Protein AF-A0AA35EFG1-F1 (afdb_monomer)

Secondary structure (DSSP, 8-state):
--HHHHHHHHHHHHHH-HHHHHHHHHHHHHHHTTTT-HHHHHHHHHHHHHH--HHHHHHHHHHHHHH--HHHHHHHHHHHHHHHH-

Nearest PDB structures (foldseek):
  7bqn-assembly1_A  TM=3.722E-01  e=9.929E+00  synthetic construct
  6lk8-assembly1_U  TM=2.932E-01  e=4.739E+00  Xenopus laevis

Mean predicted aligned error: 2.88 Å

Structure (mmCIF, N/CA/C/O backbone):
data_AF-A0AA35EFG1-F1
#
_entry.id   AF-A0AA35EFG1-F1
#
loop_
_atom_site.group_PDB
_atom_site.id
_atom_site.type_symbol
_atom_site.label_atom_id
_atom_site.label_alt_id
_atom_site.label_comp_id
_atom_site.label_asym_id
_atom_site.label_entity_id
_atom_site.label_seq_id
_atom_site.pdbx_PDB_ins_code
_atom_site.Cartn_x
_atom_site.Cartn_y
_atom_site.Cartn_z
_atom_site.occupancy
_atom_site.B_iso_or_equiv
_atom_site.auth_seq_id
_atom_site.auth_comp_id
_atom_site.auth_asym_id
_atom_site.auth_atom_id
_atom_site.pdbx_PDB_model_num
ATOM 1 N N . MET A 1 1 ? 5.924 16.739 9.243 1.00 68.88 1 MET A N 1
ATOM 2 C CA . MET A 1 1 ? 6.014 15.911 8.028 1.00 68.88 1 MET A CA 1
ATOM 3 C C . MET A 1 1 ? 5.230 16.620 6.939 1.00 68.88 1 MET A C 1
ATOM 5 O O . MET A 1 1 ? 4.120 17.046 7.234 1.00 68.88 1 MET A O 1
ATOM 9 N N . ASN A 1 2 ? 5.799 16.851 5.753 1.00 88.06 2 ASN A N 1
ATOM 10 C CA . ASN A 1 2 ? 5.030 17.398 4.630 1.00 88.06 2 ASN A CA 1
ATOM 11 C C . ASN A 1 2 ? 4.627 16.221 3.744 1.00 88.06 2 ASN A C 1
ATOM 13 O O . ASN A 1 2 ? 5.355 15.862 2.823 1.00 88.06 2 ASN A O 1
ATOM 17 N N . ILE A 1 3 ? 3.478 15.625 4.066 1.00 90.75 3 ILE A N 1
ATOM 18 C CA . ILE A 1 3 ? 2.973 14.392 3.447 1.00 90.75 3 ILE A CA 1
ATOM 19 C 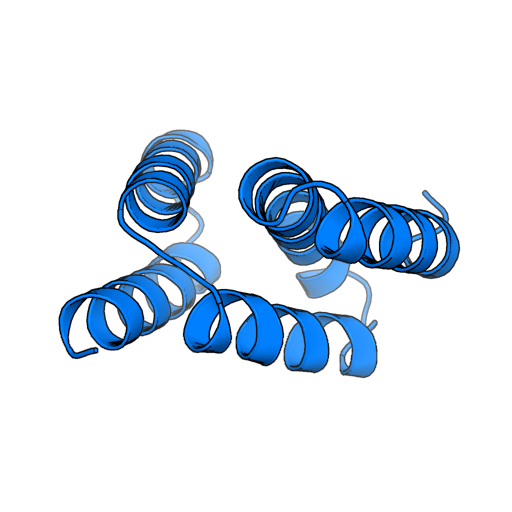C . ILE A 1 3 ? 2.948 14.509 1.923 1.00 90.75 3 ILE A C 1
ATOM 21 O O . ILE A 1 3 ? 3.353 13.586 1.229 1.00 90.75 3 ILE A O 1
ATOM 25 N N . ARG A 1 4 ? 2.559 15.670 1.384 1.00 92.94 4 ARG A N 1
ATOM 26 C CA . ARG A 1 4 ? 2.514 15.890 -0.065 1.00 92.94 4 ARG A CA 1
ATOM 27 C C . ARG A 1 4 ? 3.895 15.904 -0.716 1.00 92.94 4 ARG A C 1
ATOM 29 O O . ARG A 1 4 ? 4.038 15.433 -1.839 1.00 92.94 4 ARG A O 1
ATOM 36 N N . HIS A 1 5 ? 4.902 16.458 -0.043 1.00 93.69 5 HIS A N 1
ATOM 37 C CA . HIS A 1 5 ? 6.270 16.427 -0.556 1.00 93.69 5 HIS A CA 1
ATOM 38 C C . HIS A 1 5 ? 6.801 14.991 -0.600 1.00 93.69 5 HIS A C 1
ATOM 40 O O . HIS A 1 5 ? 7.240 14.553 -1.658 1.00 93.69 5 HIS A O 1
ATOM 46 N N . G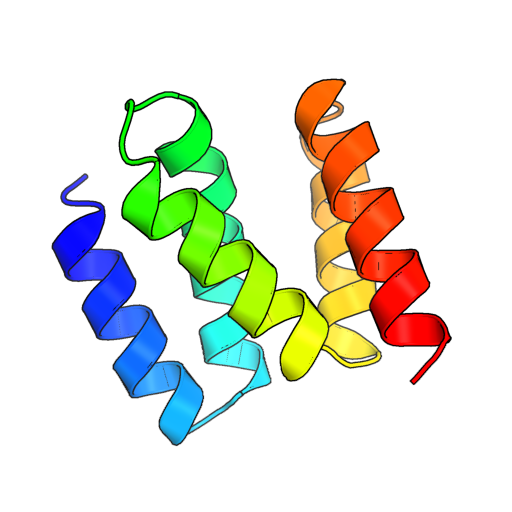LU A 1 6 ? 6.662 14.251 0.501 1.00 94.75 6 GLU A N 1
ATOM 47 C CA . GLU A 1 6 ? 7.106 12.854 0.602 1.00 94.75 6 GLU A CA 1
ATOM 48 C C . GLU A 1 6 ? 6.358 11.947 -0.379 1.00 94.75 6 GLU A C 1
ATOM 50 O O . GLU A 1 6 ? 6.962 11.101 -1.029 1.00 94.75 6 GLU A O 1
ATOM 55 N N . TYR A 1 7 ? 5.057 12.178 -0.561 1.00 95.81 7 TYR A N 1
ATOM 56 C CA . TYR A 1 7 ? 4.251 11.493 -1.567 1.00 95.81 7 TYR A CA 1
ATOM 57 C C . TYR A 1 7 ? 4.802 11.706 -2.980 1.00 95.81 7 TYR A C 1
ATOM 59 O O . TYR A 1 7 ? 4.997 10.742 -3.713 1.00 95.81 7 TYR A O 1
ATOM 67 N N . ASN A 1 8 ? 5.120 12.948 -3.356 1.00 95.50 8 ASN A N 1
ATOM 68 C CA . ASN A 1 8 ? 5.697 13.233 -4.671 1.00 95.50 8 ASN A CA 1
ATOM 69 C C . ASN A 1 8 ? 7.083 12.590 -4.849 1.00 95.50 8 ASN A C 1
ATOM 71 O O . ASN A 1 8 ? 7.404 12.122 -5.939 1.00 95.50 8 ASN A O 1
ATOM 75 N N . GLU A 1 9 ? 7.908 12.548 -3.800 1.00 96.31 9 GLU A N 1
ATOM 76 C CA . GLU A 1 9 ? 9.191 11.837 -3.847 1.00 96.31 9 GLU A CA 1
ATOM 77 C C . GLU A 1 9 ? 8.999 10.327 -4.023 1.00 96.31 9 GLU A C 1
ATOM 79 O O . GLU A 1 9 ? 9.683 9.718 -4.845 1.00 96.31 9 GLU A O 1
ATOM 84 N N . ALA A 1 10 ? 8.036 9.733 -3.316 1.00 97.12 10 ALA A N 1
ATOM 85 C CA . ALA A 1 10 ? 7.702 8.320 -3.446 1.00 97.12 10 ALA A CA 1
ATOM 86 C C . ALA A 1 10 ? 7.168 7.978 -4.848 1.00 97.12 10 ALA A C 1
ATOM 88 O O . ALA A 1 10 ? 7.538 6.942 -5.399 1.00 97.12 10 ALA A O 1
ATOM 89 N N . LEU A 1 11 ? 6.385 8.865 -5.476 1.00 96.69 11 LEU A N 1
ATOM 90 C CA . LEU A 1 11 ? 5.967 8.703 -6.873 1.00 96.69 11 LEU A CA 1
ATOM 91 C C . LEU A 1 11 ? 7.153 8.728 -7.846 1.00 96.69 11 LEU A C 1
ATOM 93 O O . LEU A 1 11 ? 7.223 7.886 -8.736 1.00 96.69 11 LEU A O 1
ATOM 97 N N . ASN A 1 12 ? 8.115 9.636 -7.658 1.00 95.88 12 ASN A N 1
ATOM 98 C CA . ASN A 1 12 ? 9.321 9.657 -8.494 1.00 95.88 12 ASN A CA 1
ATOM 99 C C . ASN A 1 12 ? 10.136 8.362 -8.345 1.00 95.88 12 ASN A C 1
ATOM 101 O O . ASN A 1 12 ? 10.697 7.862 -9.317 1.00 95.88 12 ASN A O 1
ATOM 105 N N . LYS A 1 13 ? 10.204 7.805 -7.128 1.00 95.25 13 LYS A N 1
ATOM 106 C CA . LYS A 1 13 ? 10.856 6.511 -6.888 1.00 95.25 13 LYS A CA 1
ATOM 107 C C . LYS A 1 13 ? 10.106 5.359 -7.534 1.00 95.25 13 LYS A C 1
ATOM 109 O O . LYS A 1 13 ? 10.755 4.491 -8.095 1.00 95.25 13 LYS A O 1
ATOM 114 N N . LEU A 1 14 ? 8.775 5.372 -7.494 1.00 94.44 14 LEU A N 1
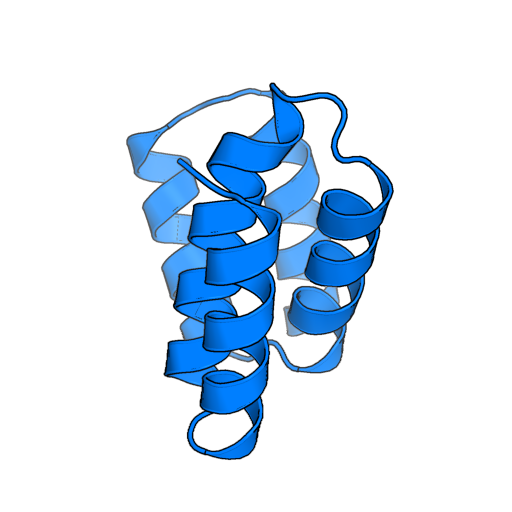ATOM 115 C CA . LEU A 1 14 ? 7.922 4.337 -8.081 1.00 94.44 14 LEU A CA 1
ATOM 116 C C . LEU A 1 14 ? 8.213 4.121 -9.575 1.00 94.44 14 LEU A C 1
ATOM 118 O O . LEU A 1 14 ? 8.164 2.988 -10.048 1.00 94.44 14 LEU A O 1
ATOM 122 N N . GLU A 1 15 ? 8.555 5.187 -10.306 1.00 91.00 15 GLU A N 1
ATOM 123 C CA . GLU A 1 15 ? 8.956 5.104 -11.718 1.00 91.00 15 GLU A CA 1
ATOM 124 C C . GLU A 1 15 ? 10.309 4.401 -11.926 1.00 91.00 15 GLU A C 1
ATOM 126 O O . GLU A 1 15 ? 10.530 3.784 -12.969 1.00 91.00 15 GLU A O 1
ATOM 131 N N . ALA A 1 16 ? 11.217 4.491 -10.951 1.00 93.62 16 ALA A N 1
ATOM 132 C CA . ALA A 1 16 ? 12.555 3.906 -11.017 1.00 93.62 16 ALA A CA 1
ATOM 133 C C . ALA A 1 16 ? 12.615 2.488 -10.423 1.00 93.62 16 ALA A C 1
ATOM 135 O O . ALA A 1 16 ? 13.252 1.603 -10.995 1.00 93.62 16 ALA A O 1
ATOM 136 N N . ASP A 1 17 ? 11.953 2.281 -9.286 1.00 95.56 17 ASP A N 1
ATOM 137 C CA . ASP A 1 17 ? 11.824 1.022 -8.561 1.00 95.56 17 ASP A CA 1
ATOM 138 C C . ASP A 1 17 ? 10.433 0.953 -7.919 1.00 95.56 17 ASP A C 1
ATOM 140 O O . ASP A 1 17 ? 10.124 1.634 -6.935 1.00 95.56 17 ASP A O 1
ATOM 144 N N . VAL A 1 18 ? 9.589 0.092 -8.487 1.00 94.69 18 VAL A N 1
ATOM 145 C CA . VAL A 1 18 ? 8.204 -0.079 -8.043 1.00 94.69 18 VAL A CA 1
ATOM 146 C C . VAL A 1 18 ? 8.139 -0.525 -6.581 1.00 94.69 18 VAL A C 1
ATOM 148 O O . VAL A 1 18 ? 7.296 -0.040 -5.832 1.00 94.69 18 VAL A O 1
ATOM 151 N N . ASN A 1 19 ? 9.021 -1.425 -6.143 1.00 94.94 19 ASN A N 1
ATOM 152 C CA . ASN A 1 19 ? 8.957 -1.967 -4.788 1.00 94.94 19 ASN A CA 1
ATOM 153 C C . ASN A 1 19 ? 9.379 -0.921 -3.750 1.00 94.94 19 ASN A C 1
ATOM 155 O O . ASN A 1 19 ? 8.716 -0.795 -2.717 1.00 94.94 19 ASN A O 1
ATOM 159 N N . ASP A 1 20 ? 10.440 -0.158 -4.025 1.00 95.62 20 ASP A N 1
ATOM 160 C CA . ASP A 1 20 ? 10.883 0.923 -3.133 1.00 95.62 20 ASP A CA 1
ATOM 161 C C . ASP A 1 20 ? 9.832 2.043 -3.063 1.00 95.62 20 ASP A C 1
ATOM 163 O O . ASP A 1 20 ? 9.420 2.4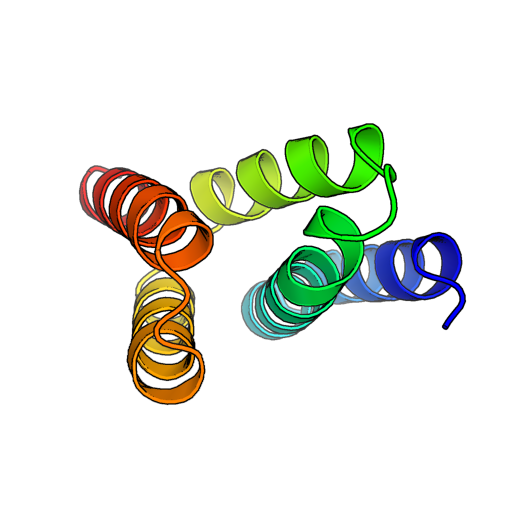57 -1.977 1.00 95.62 20 ASP A O 1
ATOM 167 N N . GLY A 1 21 ? 9.298 2.458 -4.219 1.00 97.19 21 GLY A N 1
ATOM 168 C CA . GLY A 1 21 ? 8.235 3.460 -4.292 1.00 97.19 21 GLY A CA 1
ATOM 169 C C . GLY A 1 21 ? 6.973 3.046 -3.531 1.00 97.19 21 GLY A C 1
ATOM 170 O O . GLY A 1 21 ? 6.482 3.805 -2.696 1.00 97.19 21 GLY A O 1
ATOM 171 N N . LEU A 1 22 ? 6.468 1.824 -3.747 1.00 97.81 22 LEU A N 1
ATOM 172 C CA . LEU A 1 22 ? 5.290 1.313 -3.032 1.00 97.81 22 LEU A CA 1
ATOM 173 C C . LEU A 1 22 ? 5.525 1.211 -1.522 1.00 97.81 22 LEU A C 1
ATOM 175 O O . LEU A 1 22 ? 4.625 1.519 -0.743 1.00 97.81 22 LEU A O 1
ATOM 179 N N . THR A 1 23 ? 6.724 0.811 -1.102 1.00 97.31 23 THR A N 1
ATOM 180 C CA . THR A 1 23 ? 7.103 0.743 0.316 1.00 97.31 23 THR A CA 1
ATOM 181 C C . THR A 1 23 ? 6.971 2.114 0.976 1.00 97.31 23 THR A C 1
ATOM 183 O O . THR A 1 23 ? 6.358 2.241 2.039 1.00 97.31 23 THR A O 1
ATOM 186 N N . ASP A 1 24 ? 7.494 3.158 0.335 1.00 97.12 24 ASP A N 1
ATOM 187 C CA . ASP A 1 24 ? 7.399 4.520 0.852 1.00 97.12 24 ASP A CA 1
ATOM 188 C C . ASP A 1 24 ? 5.963 5.059 0.810 1.00 97.12 24 ASP A C 1
ATOM 190 O O . ASP A 1 24 ? 5.509 5.638 1.799 1.00 97.12 24 ASP A O 1
ATOM 194 N N . LEU A 1 25 ? 5.199 4.782 -0.252 1.00 97.69 25 LEU A N 1
ATOM 195 C CA . LEU A 1 25 ? 3.776 5.133 -0.311 1.00 97.69 25 LEU A CA 1
ATOM 196 C C . LEU A 1 25 ? 2.984 4.491 0.838 1.00 97.69 25 LEU A C 1
ATOM 198 O O . LEU A 1 25 ? 2.209 5.175 1.499 1.00 97.69 25 LEU A O 1
ATOM 202 N N . ILE A 1 26 ? 3.208 3.213 1.150 1.00 97.25 26 ILE A N 1
ATOM 203 C CA . ILE A 1 26 ? 2.516 2.531 2.256 1.00 97.25 26 ILE A CA 1
ATOM 204 C C . ILE A 1 26 ? 2.870 3.160 3.617 1.00 97.25 26 ILE A C 1
ATOM 206 O O . ILE A 1 26 ? 1.992 3.326 4.471 1.00 97.25 26 ILE A O 1
ATOM 210 N N . LYS A 1 27 ? 4.131 3.557 3.840 1.00 95.25 27 LYS A N 1
ATOM 211 C CA . LYS A 1 27 ? 4.520 4.281 5.066 1.00 95.25 27 LYS A CA 1
ATOM 212 C C . LYS A 1 27 ? 3.804 5.624 5.167 1.00 95.25 27 LYS A C 1
ATOM 214 O O . LYS A 1 27 ? 3.304 5.961 6.239 1.00 95.25 27 LYS A O 1
ATOM 219 N N . ILE A 1 28 ? 3.733 6.360 4.058 1.00 95.81 28 ILE A N 1
ATOM 220 C CA . ILE A 1 28 ? 3.030 7.644 3.979 1.00 95.81 28 ILE A CA 1
ATOM 221 C C . ILE A 1 28 ? 1.544 7.444 4.272 1.00 95.81 28 ILE A C 1
ATOM 223 O O . ILE A 1 28 ? 0.992 8.180 5.086 1.00 95.81 28 ILE A O 1
ATOM 227 N N . TYR A 1 29 ? 0.917 6.413 3.699 1.00 95.81 29 TYR A N 1
ATOM 228 C CA . TYR A 1 29 ? -0.480 6.062 3.963 1.00 95.81 29 TYR A CA 1
ATOM 229 C C . TYR A 1 29 ? -0.741 5.892 5.459 1.00 95.81 29 TYR A C 1
ATOM 231 O O . TYR A 1 29 ? -1.668 6.489 5.996 1.00 95.81 29 TYR A O 1
ATOM 239 N N . CYS A 1 30 ? 0.129 5.160 6.160 1.00 93.06 30 CYS A N 1
ATOM 240 C CA . CYS A 1 30 ? 0.002 4.937 7.602 1.00 93.06 30 CYS A CA 1
ATOM 241 C C . CYS A 1 30 ? 0.044 6.218 8.451 1.00 93.06 30 CYS A C 1
ATOM 243 O O . CYS A 1 30 ? -0.287 6.145 9.631 1.00 93.06 30 CYS A O 1
ATOM 245 N N . VAL A 1 31 ? 0.512 7.343 7.904 1.00 91.75 31 VAL A N 1
ATOM 246 C CA . VAL A 1 31 ? 0.505 8.652 8.574 1.00 91.75 31 VAL A CA 1
ATOM 247 C C . VAL A 1 31 ? -0.627 9.535 8.045 1.00 91.75 31 VAL A C 1
ATOM 249 O O . VAL A 1 31 ? -1.242 10.269 8.812 1.00 91.75 31 VAL A O 1
ATOM 252 N N . ALA A 1 32 ? -0.919 9.449 6.746 1.00 91.81 32 ALA A N 1
ATOM 253 C CA . ALA A 1 32 ? -1.911 10.277 6.069 1.00 91.81 32 ALA A CA 1
ATOM 254 C C . ALA A 1 32 ? -3.359 9.968 6.485 1.00 91.81 32 ALA A C 1
ATOM 256 O O . ALA A 1 32 ? -4.210 10.857 6.470 1.00 91.81 32 ALA A O 1
ATOM 257 N N . ILE A 1 33 ? -3.638 8.731 6.914 1.00 90.94 33 ILE A N 1
ATOM 258 C CA . ILE A 1 33 ? -4.968 8.341 7.413 1.00 90.94 33 ILE A CA 1
ATOM 259 C C . ILE A 1 33 ? -5.418 9.161 8.632 1.00 90.94 33 ILE A C 1
ATOM 261 O O . ILE A 1 33 ? -6.614 9.361 8.825 1.00 90.94 33 ILE A O 1
ATOM 265 N N . ASP A 1 34 ? -4.472 9.691 9.412 1.00 86.44 34 ASP A N 1
ATOM 266 C CA . ASP A 1 34 ? -4.753 10.497 10.602 1.00 86.44 34 ASP A CA 1
ATOM 267 C C . ASP A 1 34 ? -4.789 12.012 10.308 1.00 86.44 34 ASP A C 1
ATOM 269 O O . ASP A 1 34 ? -5.113 12.806 11.195 1.00 86.44 34 ASP A O 1
ATOM 273 N N . SER A 1 35 ? -4.454 12.449 9.084 1.00 79.75 35 SER A N 1
ATOM 274 C CA . SER A 1 35 ? -4.195 13.864 8.758 1.00 79.75 35 SER A CA 1
ATOM 275 C C . SER A 1 35 ? -5.218 14.540 7.834 1.00 79.75 35 SER A C 1
ATOM 277 O O . SER A 1 35 ? -5.000 15.682 7.438 1.00 79.75 35 SER A O 1
ATOM 279 N N . PHE A 1 36 ? -6.357 13.901 7.538 1.00 75.38 36 PHE A N 1
ATOM 280 C CA . PHE A 1 36 ? -7.389 14.385 6.595 1.00 75.38 36 PHE A CA 1
ATOM 281 C C . PHE A 1 36 ? -6.914 14.553 5.133 1.00 75.38 36 PHE A C 1
ATOM 283 O O . PHE A 1 36 ? -7.641 15.129 4.319 1.00 75.38 36 PHE A O 1
ATOM 290 N N . ASP A 1 37 ? -5.744 14.022 4.763 1.00 83.81 37 ASP A N 1
ATOM 291 C CA . ASP A 1 37 ? -5.207 14.032 3.392 1.00 83.81 37 ASP A CA 1
ATOM 292 C C . ASP A 1 37 ? -5.844 12.922 2.529 1.00 83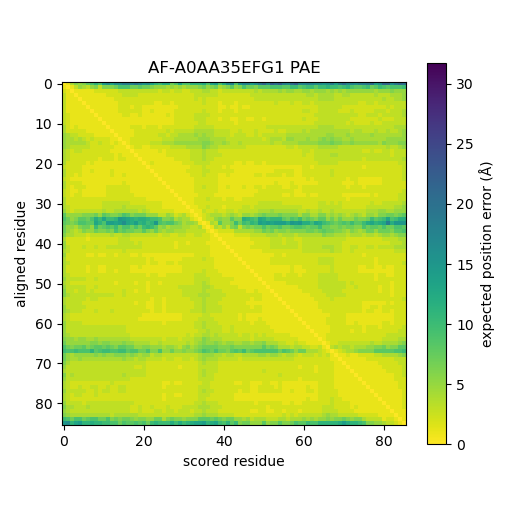.81 37 ASP A C 1
ATOM 294 O O . ASP A 1 37 ? -5.164 12.060 1.968 1.00 83.81 37 ASP A O 1
ATOM 298 N N . ASN A 1 38 ? -7.178 12.922 2.444 1.00 86.19 38 ASN A N 1
ATOM 299 C CA . ASN A 1 38 ? -7.949 11.838 1.825 1.00 86.19 38 ASN A CA 1
ATOM 300 C C . ASN A 1 38 ? -7.582 11.605 0.350 1.00 86.19 38 ASN A C 1
ATOM 302 O O . ASN A 1 38 ? -7.591 10.467 -0.103 1.00 86.19 38 ASN A O 1
ATOM 306 N N . ASP A 1 39 ? -7.209 12.652 -0.395 1.00 91.62 39 ASP A N 1
ATOM 307 C CA . ASP A 1 39 ? -6.807 12.513 -1.799 1.00 91.62 39 ASP A CA 1
ATOM 308 C C . ASP A 1 39 ? -5.506 11.712 -1.959 1.00 91.62 39 ASP A C 1
ATOM 310 O O . ASP A 1 39 ? -5.360 10.941 -2.907 1.00 91.62 39 ASP A O 1
ATOM 314 N N . ILE A 1 40 ? -4.574 11.859 -1.014 1.00 93.31 40 ILE A N 1
ATOM 315 C CA . ILE A 1 40 ? -3.321 11.099 -0.982 1.00 93.31 40 ILE A CA 1
ATOM 316 C C . ILE A 1 40 ? -3.585 9.660 -0.524 1.00 93.31 40 ILE A C 1
ATOM 318 O O . ILE A 1 40 ? -3.074 8.726 -1.139 1.00 93.31 40 ILE A O 1
ATOM 322 N N . VAL A 1 41 ? -4.404 9.479 0.517 1.00 94.31 41 VAL A N 1
ATOM 323 C CA . VAL A 1 41 ? -4.809 8.162 1.043 1.00 94.31 41 VAL A CA 1
ATOM 324 C C . VAL A 1 41 ? -5.454 7.313 -0.057 1.00 94.31 41 VAL A C 1
ATOM 326 O O . VAL A 1 41 ? -4.983 6.207 -0.329 1.00 94.31 41 VAL A O 1
ATOM 329 N N . ASP A 1 42 ? -6.464 7.858 -0.740 1.00 94.12 42 ASP A N 1
ATOM 330 C CA . ASP A 1 42 ? -7.182 7.164 -1.813 1.00 94.12 42 ASP A CA 1
ATOM 331 C C . ASP A 1 42 ? -6.252 6.829 -2.988 1.00 94.12 42 ASP A C 1
ATOM 333 O O . ASP A 1 42 ? -6.291 5.725 -3.533 1.00 94.12 42 ASP A O 1
ATOM 337 N N . SER A 1 43 ? -5.369 7.760 -3.360 1.00 95.88 43 SER A N 1
ATOM 338 C CA . SER A 1 43 ? -4.411 7.553 -4.448 1.00 95.88 43 SER A CA 1
ATOM 339 C C . SER A 1 43 ? -3.421 6.425 -4.144 1.00 95.88 43 SER A C 1
ATOM 341 O O . SER A 1 43 ? -3.166 5.569 -4.992 1.00 95.88 43 SER A O 1
ATOM 343 N N . ILE A 1 44 ? -2.886 6.370 -2.919 1.00 97.06 44 ILE A N 1
ATOM 344 C CA . ILE A 1 44 ? -1.938 5.320 -2.522 1.00 97.06 44 ILE A CA 1
ATOM 345 C C . ILE A 1 44 ? -2.595 3.940 -2.584 1.00 97.06 44 ILE A C 1
ATOM 347 O O . ILE A 1 44 ? -1.969 3.005 -3.085 1.00 97.06 44 ILE A O 1
ATOM 351 N N . ALA A 1 45 ? -3.845 3.814 -2.128 1.00 96.12 45 ALA A N 1
ATOM 352 C CA . ALA A 1 45 ? -4.575 2.551 -2.202 1.00 96.12 45 ALA A CA 1
ATOM 353 C C . ALA A 1 45 ? -4.618 2.020 -3.645 1.00 96.12 45 ALA A C 1
ATOM 355 O O . ALA A 1 45 ? -4.331 0.845 -3.872 1.00 96.12 45 ALA A O 1
ATOM 356 N N . LEU A 1 46 ? -4.875 2.900 -4.623 1.00 96.31 46 LEU A N 1
ATOM 357 C CA . LEU A 1 46 ? -4.884 2.543 -6.044 1.00 96.31 46 LEU A CA 1
ATOM 358 C C . LEU A 1 46 ? -3.507 2.096 -6.547 1.00 96.31 46 LEU A C 1
ATOM 360 O O . LEU A 1 46 ? -3.418 1.081 -7.230 1.00 96.31 46 LEU A O 1
ATOM 364 N N . TYR A 1 47 ? -2.425 2.802 -6.204 1.00 97.25 47 TYR A N 1
ATOM 365 C CA . TYR A 1 47 ? -1.077 2.387 -6.614 1.00 97.25 47 TYR A CA 1
ATOM 366 C C . TYR A 1 47 ? -0.690 1.026 -6.033 1.00 97.25 47 TYR A C 1
ATOM 368 O O . TYR A 1 47 ? -0.138 0.181 -6.739 1.00 97.25 47 TYR A O 1
ATOM 376 N N . VAL A 1 48 ? -0.992 0.796 -4.754 1.00 97.19 48 VAL A N 1
ATOM 377 C CA . VAL A 1 48 ? -0.638 -0.447 -4.060 1.00 97.19 48 VAL A CA 1
ATOM 378 C C . VAL A 1 48 ? -1.404 -1.635 -4.627 1.00 97.19 48 VAL A C 1
ATOM 380 O O . VAL A 1 48 ? -0.802 -2.683 -4.848 1.00 97.19 48 VAL A O 1
ATOM 383 N N . THR A 1 49 ? -2.701 -1.501 -4.900 1.00 96.12 49 THR A N 1
ATOM 384 C CA . THR A 1 49 ? -3.474 -2.600 -5.495 1.00 96.12 49 THR A CA 1
ATOM 385 C C . THR A 1 49 ? -3.195 -2.758 -6.989 1.00 96.12 49 THR A C 1
ATOM 387 O O . THR A 1 49 ? -3.263 -3.875 -7.519 1.00 96.12 49 THR A O 1
ATOM 390 N N . ASP A 1 50 ? -2.818 -1.680 -7.690 1.00 95.69 50 ASP A N 1
ATOM 391 C CA . ASP A 1 50 ? -2.545 -1.771 -9.119 1.00 95.69 50 ASP A CA 1
ATOM 392 C C . ASP A 1 50 ? -1.154 -2.350 -9.443 1.00 95.69 50 ASP A C 1
ATOM 394 O O . ASP A 1 50 ? -0.999 -3.196 -10.326 1.00 95.69 50 ASP A O 1
ATOM 398 N N . MET A 1 51 ? -0.135 -1.942 -8.693 1.00 96.69 51 MET A N 1
ATOM 399 C CA . MET A 1 51 ? 1.260 -2.297 -8.973 1.00 96.69 51 MET A CA 1
ATOM 400 C C . MET A 1 51 ? 1.847 -3.288 -7.963 1.00 96.69 51 MET A C 1
ATOM 402 O O . MET A 1 51 ? 2.958 -3.784 -8.159 1.00 96.69 51 MET A O 1
ATOM 406 N N . GLY A 1 52 ? 1.120 -3.576 -6.881 1.00 96.44 52 GLY A N 1
ATOM 407 C CA . GLY A 1 52 ? 1.576 -4.451 -5.813 1.00 96.44 52 GLY A CA 1
ATOM 408 C C . GLY A 1 52 ? 1.844 -5.874 -6.282 1.00 96.44 52 GLY A C 1
ATOM 409 O O . GLY A 1 52 ? 1.143 -6.435 -7.123 1.00 96.44 52 GLY A O 1
ATOM 410 N N . ASN A 1 53 ? 2.871 -6.477 -5.696 1.00 95.88 53 ASN A N 1
ATOM 411 C CA . ASN A 1 53 ? 3.291 -7.837 -6.003 1.00 95.88 53 ASN A CA 1
ATOM 412 C C . ASN A 1 53 ? 3.553 -8.633 -4.711 1.00 95.88 53 ASN A C 1
ATOM 414 O O . ASN A 1 53 ? 3.132 -8.259 -3.611 1.00 95.88 53 ASN A O 1
ATOM 418 N N . LYS A 1 54 ? 4.254 -9.765 -4.834 1.00 96.06 54 LYS A N 1
ATOM 419 C CA . LYS A 1 54 ? 4.605 -10.617 -3.693 1.00 96.06 54 LYS A CA 1
ATOM 420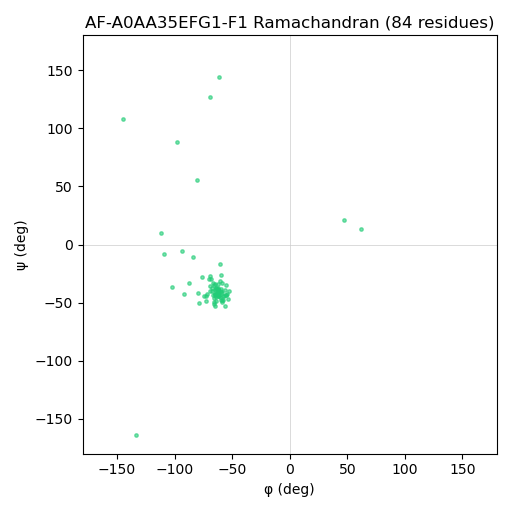 C C . LYS A 1 54 ? 5.382 -9.868 -2.602 1.00 96.06 54 LYS A C 1
ATOM 422 O O . LYS A 1 54 ? 5.118 -10.134 -1.431 1.00 96.06 54 LYS A O 1
ATOM 427 N N . ASP A 1 55 ? 6.301 -8.977 -2.961 1.00 96.38 55 ASP A N 1
ATOM 428 C CA . ASP A 1 55 ? 7.125 -8.229 -2.007 1.00 96.38 55 ASP A CA 1
ATOM 429 C C . ASP A 1 55 ? 6.287 -7.166 -1.296 1.00 96.38 55 ASP A C 1
ATOM 431 O O . ASP A 1 55 ? 6.290 -7.102 -0.069 1.00 96.38 55 ASP A O 1
ATOM 435 N N . THR A 1 56 ? 5.452 -6.432 -2.041 1.00 96.62 56 THR A N 1
ATOM 436 C CA . THR A 1 56 ? 4.471 -5.494 -1.466 1.00 96.62 56 THR A CA 1
ATOM 437 C C . THR A 1 56 ? 3.557 -6.192 -0.461 1.00 96.62 56 THR A C 1
ATOM 439 O O . THR A 1 56 ? 3.308 -5.685 0.630 1.00 96.62 56 THR A O 1
ATOM 442 N N . ARG A 1 57 ? 3.083 -7.398 -0.796 1.00 96.50 57 ARG A N 1
ATOM 443 C CA . ARG A 1 57 ? 2.252 -8.207 0.099 1.00 96.50 57 ARG A CA 1
ATOM 444 C C . ARG A 1 57 ? 2.980 -8.563 1.394 1.00 96.50 57 ARG A C 1
ATOM 446 O O . ARG A 1 57 ? 2.369 -8.489 2.457 1.00 96.50 57 ARG A O 1
ATOM 453 N N . LEU A 1 58 ? 4.240 -8.992 1.306 1.00 96.81 58 LEU A N 1
ATOM 454 C CA . LEU A 1 58 ? 5.043 -9.316 2.488 1.00 96.81 58 LEU A CA 1
ATOM 455 C C . LEU A 1 58 ? 5.223 -8.075 3.367 1.00 96.81 58 LEU A C 1
ATOM 457 O O . LEU A 1 58 ? 4.993 -8.150 4.569 1.00 96.81 58 LEU A O 1
ATOM 461 N N . TYR A 1 59 ? 5.505 -6.927 2.755 1.00 97.50 59 TYR A N 1
ATOM 462 C CA . TYR A 1 59 ? 5.665 -5.672 3.479 1.00 97.50 59 TYR A CA 1
ATOM 463 C C . TYR A 1 59 ? 4.378 -5.219 4.194 1.00 97.50 59 TYR A C 1
ATOM 465 O O . TYR A 1 59 ? 4.406 -4.834 5.362 1.00 97.50 59 TYR A O 1
ATOM 473 N N . LEU A 1 60 ? 3.215 -5.340 3.544 1.00 96.94 60 LEU A N 1
ATOM 474 C CA . LEU A 1 60 ? 1.920 -5.074 4.186 1.00 96.94 60 LEU A CA 1
ATOM 475 C C . LEU A 1 60 ? 1.699 -5.987 5.403 1.00 96.94 60 LEU A C 1
ATOM 477 O O . LEU A 1 60 ? 1.228 -5.525 6.441 1.00 96.94 60 LEU A O 1
ATOM 481 N N . GLN A 1 61 ? 2.058 -7.271 5.301 1.00 96.19 61 GLN A N 1
ATOM 482 C CA . GLN A 1 61 ? 1.956 -8.217 6.417 1.00 96.19 61 GLN A CA 1
ATOM 483 C C . GLN A 1 61 ? 2.884 -7.843 7.580 1.00 96.19 61 GLN A C 1
ATOM 485 O O . GLN A 1 61 ? 2.463 -7.948 8.731 1.00 96.19 61 GLN A O 1
ATOM 490 N N . GLU A 1 62 ? 4.102 -7.377 7.299 1.00 96.00 62 GLU A N 1
ATOM 491 C CA . GLU A 1 62 ? 5.032 -6.879 8.321 1.00 96.00 62 GLU A CA 1
ATOM 492 C C . GLU A 1 62 ? 4.430 -5.696 9.090 1.00 96.00 62 GLU A C 1
ATOM 494 O O . GLU A 1 62 ? 4.373 -5.728 10.319 1.00 96.00 62 GLU A O 1
ATOM 499 N N . ILE A 1 63 ? 3.861 -4.709 8.391 1.00 94.62 63 ILE A N 1
ATOM 500 C CA . ILE A 1 63 ? 3.227 -3.557 9.051 1.00 94.62 63 ILE A CA 1
ATOM 501 C C . ILE A 1 63 ? 2.034 -3.979 9.915 1.00 94.62 63 ILE A C 1
ATOM 503 O O . ILE A 1 63 ? 1.845 -3.445 11.012 1.00 94.62 63 ILE A O 1
ATOM 507 N N . LEU A 1 64 ? 1.223 -4.937 9.454 1.00 94.19 64 LEU A N 1
ATOM 508 C CA . LEU A 1 64 ? 0.089 -5.433 10.237 1.00 94.19 64 LEU A CA 1
ATOM 509 C C . LEU A 1 64 ? 0.520 -6.087 11.554 1.00 94.19 64 LEU A C 1
ATOM 511 O O . LEU A 1 64 ? -0.189 -5.955 12.553 1.00 94.19 64 LEU A O 1
ATOM 515 N N . LEU A 1 65 ? 1.677 -6.754 11.571 1.00 92.88 65 LEU A N 1
ATOM 516 C CA . LEU A 1 65 ? 2.247 -7.330 12.790 1.00 92.88 65 LEU A CA 1
ATOM 517 C C . LEU A 1 65 ? 2.727 -6.246 13.767 1.00 92.88 65 LEU A C 1
ATOM 519 O O . LEU A 1 65 ? 2.580 -6.417 14.979 1.00 92.88 65 LEU A O 1
ATOM 523 N N . GLU A 1 66 ? 3.262 -5.136 13.252 1.00 92.06 66 GLU A N 1
ATOM 524 C CA . GLU A 1 66 ? 3.806 -4.037 14.057 1.00 92.06 66 GLU A CA 1
ATOM 525 C C . GLU A 1 66 ? 2.735 -3.104 14.633 1.00 92.06 66 GLU A C 1
ATOM 527 O O . GLU A 1 66 ? 2.755 -2.805 15.827 1.00 92.06 66 GLU A O 1
ATOM 532 N N . LYS A 1 67 ? 1.811 -2.612 13.797 1.00 85.94 67 LYS A N 1
ATOM 533 C CA . LYS A 1 67 ? 0.873 -1.548 14.194 1.00 85.94 67 LYS A CA 1
ATOM 534 C C . LYS A 1 67 ? -0.400 -2.071 14.856 1.00 85.94 67 LYS A C 1
ATOM 536 O O . LYS A 1 67 ? -0.938 -1.380 15.714 1.00 85.94 67 LYS A O 1
ATOM 541 N N . GLN A 1 68 ? -0.893 -3.249 14.456 1.00 81.12 68 GLN A N 1
ATOM 542 C CA . GLN A 1 68 ? -2.158 -3.854 14.926 1.00 81.12 68 GLN A CA 1
ATOM 543 C C . GLN A 1 68 ? -3.380 -2.907 14.936 1.00 81.12 68 GLN A C 1
ATOM 545 O O . GLN A 1 68 ? -4.366 -3.161 15.628 1.00 81.12 68 GLN A O 1
ATOM 550 N N . ASP A 1 69 ? -3.339 -1.824 14.159 1.00 91.38 69 ASP A N 1
ATOM 551 C CA . ASP A 1 69 ? -4.436 -0.871 14.060 1.00 91.38 69 ASP A CA 1
ATOM 552 C C . ASP A 1 69 ? -5.634 -1.521 13.333 1.00 91.38 69 ASP A C 1
ATOM 554 O O . ASP A 1 69 ? -5.456 -2.045 12.228 1.00 91.38 69 ASP A O 1
ATOM 558 N N . PRO A 1 70 ? -6.856 -1.518 13.904 1.00 92.75 70 PRO A N 1
ATOM 559 C CA . PRO A 1 70 ? -8.000 -2.210 13.309 1.00 92.75 70 PRO A CA 1
ATOM 560 C C . PRO A 1 70 ? -8.388 -1.710 11.914 1.00 92.75 70 PRO A C 1
ATOM 562 O O . PRO A 1 70 ? -8.885 -2.495 11.102 1.00 92.75 70 PRO A O 1
ATOM 565 N N . TYR A 1 71 ? -8.185 -0.420 11.633 1.00 92.06 71 TYR A N 1
ATOM 566 C CA . TYR A 1 71 ? -8.479 0.155 10.326 1.00 92.06 71 TYR A CA 1
ATOM 567 C C . TYR A 1 71 ? -7.448 -0.317 9.297 1.00 92.06 71 TYR A C 1
ATOM 569 O O . TYR A 1 71 ? -7.836 -0.868 8.265 1.00 92.06 71 TYR A O 1
ATOM 577 N N . LEU A 1 72 ? -6.153 -0.230 9.618 1.00 94.00 72 LEU A N 1
ATOM 578 C CA . LEU A 1 72 ? -5.081 -0.751 8.763 1.00 94.00 72 LEU A CA 1
ATOM 579 C C . LEU A 1 72 ? -5.220 -2.256 8.525 1.00 94.00 72 LEU A C 1
ATOM 581 O O . LEU A 1 72 ? -5.069 -2.712 7.396 1.00 94.00 72 LEU A O 1
ATOM 585 N N . VAL A 1 73 ? -5.575 -3.032 9.555 1.00 94.69 73 VAL A N 1
ATOM 586 C CA . VAL A 1 73 ? -5.850 -4.473 9.431 1.00 94.69 73 VAL A CA 1
A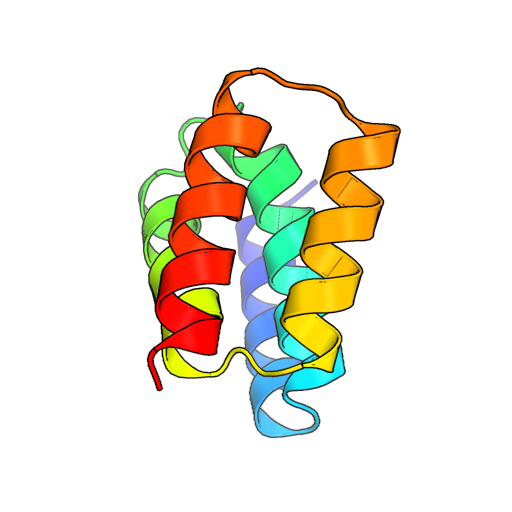TOM 587 C C . VAL A 1 73 ? -6.950 -4.733 8.412 1.00 94.69 73 VAL A C 1
ATOM 589 O O . VAL A 1 73 ? -6.810 -5.637 7.588 1.00 94.69 73 VAL A O 1
ATOM 592 N N . LYS A 1 74 ? -8.041 -3.968 8.439 1.00 95.25 74 LYS A N 1
ATOM 593 C CA . LYS A 1 74 ? -9.123 -4.128 7.466 1.00 95.25 74 LYS A CA 1
ATOM 594 C C . LYS A 1 74 ? -8.659 -3.764 6.051 1.00 95.25 74 LYS A C 1
ATOM 596 O O . LYS A 1 74 ? -8.849 -4.568 5.139 1.00 95.25 74 LYS A O 1
ATOM 601 N N . GLU A 1 75 ? -8.055 -2.591 5.881 1.00 95.50 75 GLU A N 1
ATOM 602 C CA . GLU A 1 75 ? -7.645 -2.075 4.569 1.00 95.50 75 GLU A CA 1
ATOM 603 C C . GLU A 1 75 ? -6.559 -2.940 3.928 1.00 95.50 75 GLU A C 1
ATOM 605 O O . GLU A 1 75 ? -6.743 -3.464 2.829 1.00 95.50 75 GLU A O 1
ATOM 610 N N . PHE A 1 76 ? -5.459 -3.202 4.635 1.00 96.81 76 PHE A N 1
ATOM 611 C CA . PHE A 1 76 ? -4.330 -3.931 4.059 1.00 96.81 76 PHE A CA 1
ATOM 612 C C . PHE A 1 76 ? -4.681 -5.386 3.753 1.00 96.81 76 PHE A C 1
ATOM 614 O O . PHE A 1 76 ? -4.206 -5.920 2.755 1.00 96.81 76 PHE A O 1
ATOM 621 N N . ASN A 1 77 ? -5.552 -6.035 4.535 1.00 96.75 77 ASN A N 1
ATOM 622 C CA . ASN A 1 77 ? -6.047 -7.364 4.164 1.00 96.75 77 ASN A CA 1
ATOM 623 C C . ASN A 1 77 ? -6.885 -7.333 2.876 1.00 96.75 77 ASN A C 1
ATOM 625 O O . ASN A 1 77 ? -6.832 -8.291 2.100 1.00 96.75 77 ASN A O 1
ATOM 629 N N . SER A 1 78 ? -7.633 -6.251 2.626 1.00 97.06 78 SER A N 1
ATOM 630 C CA . SER A 1 78 ? -8.339 -6.061 1.355 1.00 97.06 78 SER A CA 1
ATOM 631 C C . SER A 1 78 ? -7.347 -5.940 0.199 1.00 97.06 78 SER A C 1
ATOM 633 O O . SER A 1 78 ? -7.454 -6.680 -0.778 1.00 97.06 78 SER A O 1
ATOM 635 N N . TRP A 1 79 ? -6.321 -5.099 0.340 1.00 97.62 79 TRP A N 1
ATOM 636 C C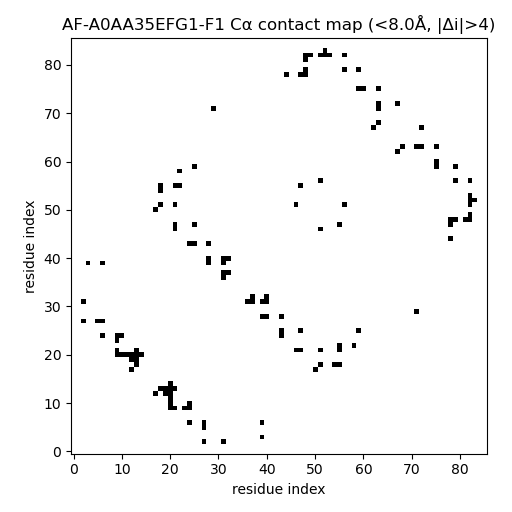A . TRP A 1 79 ? -5.313 -4.903 -0.706 1.00 97.62 79 TRP A CA 1
ATOM 637 C C . TRP A 1 79 ? -4.493 -6.166 -0.972 1.00 97.62 79 TRP A C 1
ATOM 639 O O . TRP A 1 79 ?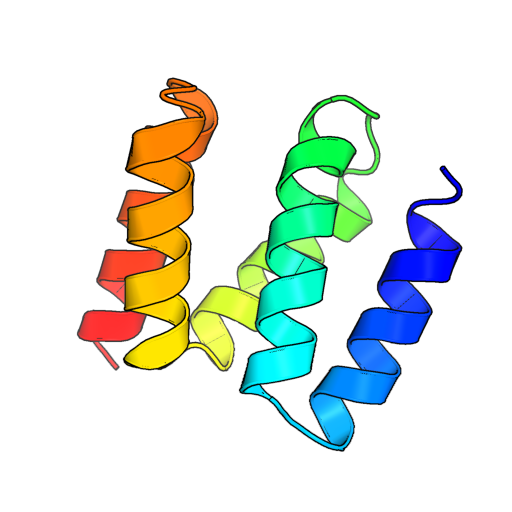 -4.296 -6.548 -2.121 1.00 97.62 79 TRP A O 1
ATOM 649 N N . ILE A 1 80 ? -4.074 -6.875 0.082 1.00 97.31 80 ILE A N 1
ATOM 650 C CA . ILE A 1 80 ? -3.381 -8.167 -0.028 1.00 97.31 80 ILE A CA 1
ATOM 651 C C . ILE A 1 80 ? -4.212 -9.151 -0.855 1.00 97.31 80 ILE A C 1
ATOM 653 O O . ILE A 1 80 ? -3.665 -9.872 -1.692 1.00 97.31 80 ILE A O 1
ATOM 657 N N . LYS A 1 81 ? -5.529 -9.197 -0.629 1.00 97.06 81 LYS A N 1
ATOM 658 C CA . LYS A 1 81 ? -6.425 -10.071 -1.384 1.00 97.06 81 LYS A CA 1
ATOM 659 C C . LYS A 1 81 ? -6.483 -9.674 -2.858 1.00 97.06 81 LYS A C 1
ATOM 661 O O . LYS A 1 81 ? -6.428 -10.565 -3.699 1.00 97.06 81 LYS A O 1
ATOM 666 N N . GLU A 1 82 ? -6.571 -8.385 -3.172 1.00 96.25 82 GLU A N 1
ATOM 667 C CA . GLU A 1 82 ? -6.558 -7.903 -4.560 1.00 96.25 82 GLU A CA 1
ATOM 668 C C . GLU A 1 82 ? -5.248 -8.241 -5.275 1.00 96.25 82 GLU A C 1
ATOM 670 O O . GLU A 1 82 ? -5.281 -8.790 -6.373 1.00 96.25 82 GLU A O 1
ATOM 675 N N . ILE A 1 83 ? -4.107 -8.033 -4.612 1.00 95.81 83 ILE A N 1
ATOM 676 C CA . ILE A 1 83 ? -2.780 -8.377 -5.144 1.00 95.81 83 ILE A CA 1
ATOM 677 C C . ILE A 1 83 ? -2.666 -9.883 -5.438 1.00 95.81 83 ILE A C 1
ATOM 679 O O . ILE A 1 83 ? -2.052 -10.273 -6.423 1.00 95.81 83 ILE A O 1
ATOM 683 N N . ILE A 1 84 ? -3.247 -10.750 -4.600 1.00 92.94 84 ILE A N 1
ATOM 684 C CA . ILE A 1 84 ? -3.229 -12.211 -4.811 1.00 92.94 84 ILE A CA 1
ATOM 685 C C . ILE A 1 84 ? -4.110 -12.642 -5.992 1.00 92.94 84 ILE A C 1
ATOM 687 O O . ILE A 1 84 ? -3.853 -13.687 -6.587 1.00 92.94 84 ILE A O 1
ATOM 691 N N . LEU A 1 85 ? -5.181 -11.899 -6.276 1.00 91.62 85 LEU A N 1
ATOM 692 C CA . LEU A 1 85 ? -6.151 -12.242 -7.317 1.00 91.62 85 LEU A CA 1
ATOM 693 C C . LEU A 1 85 ? -5.728 -11.790 -8.723 1.00 91.62 85 LEU A C 1
ATOM 695 O O . LEU A 1 85 ? -6.383 -12.193 -9.686 1.00 91.62 85 LEU A O 1
ATOM 699 N N . LYS A 1 86 ? -4.681 -10.969 -8.831 1.00 82.12 86 LYS A N 1
ATOM 700 C CA . LYS A 1 86 ? -4.041 -10.589 -10.096 1.00 82.12 86 LYS A CA 1
ATOM 701 C C . LYS A 1 86 ? -3.181 -11.713 -10.666 1.00 82.12 86 LYS A C 1
ATOM 703 O O . LYS A 1 86 ? -3.244 -11.890 -11.903 1.00 82.12 86 LYS A O 1
#

Foldseek 3Di:
DPLVVQLVVLVVVCVVPVLSSLLSLVVSLVVVVVVPVVVSNVVSLCSCLVSPEPSSLVSLVVVCVVPVDPVSVVSSVVSSVSRVVD

Solvent-accessible surface area (backbone atoms only — not comparable to full-atom values): 4796 Å² total; per-residue (Å²): 134,61,64,71,60,55,48,54,53,24,52,60,36,33,78,77,38,54,68,63,10,47,52,46,38,53,56,48,38,76,53,30,75,82,65,78,40,57,73,59,38,56,50,41,54,50,51,45,44,71,70,35,47,74,66,51,43,52,52,51,52,53,49,45,72,71,66,68,44,70,66,57,49,54,52,50,55,52,40,43,51,50,35,73,72,107

Sequence (86 aa):
MNIRHEYNEALNKLEADVNDGLTDLIKIYCVAIDSFDNDIVDSIALYVTDMGNKDTRLYLQEILLEKQDPYLVKEFNSWIKEIILK

pLDDT: mean 93.64, std 5.04, range [68.88, 97.81]

Radius of gyration: 11.89 Å; Cα contacts (8 Å, |Δi|>4): 71; chains: 1; bounding box: 22×30×27 Å